Protein AF-A0A0X8CGT1-F1 (afdb_monomer)

Structure (mmCIF, N/CA/C/O backbone):
data_AF-A0A0X8CGT1-F1
#
_entry.id   AF-A0A0X8CGT1-F1
#
loop_
_atom_site.group_PDB
_atom_site.id
_atom_site.type_symbol
_atom_site.label_atom_id
_atom_site.label_alt_id
_atom_site.label_comp_id
_atom_site.label_asym_id
_atom_site.label_entity_id
_atom_site.label_seq_id
_atom_site.pdbx_PDB_ins_code
_atom_site.Cartn_x
_atom_site.Cartn_y
_atom_site.Cartn_z
_atom_site.occupancy
_atom_site.B_iso_or_equiv
_atom_site.auth_seq_id
_atom_site.auth_comp_id
_atom_site.auth_asym_id
_atom_site.auth_atom_id
_atom_site.pdbx_PDB_model_num
ATOM 1 N N . MET A 1 1 ? 11.635 5.464 -16.096 1.00 77.94 1 MET A N 1
ATOM 2 C CA . MET A 1 1 ? 12.230 4.548 -15.091 1.00 77.94 1 MET A CA 1
ATOM 3 C C . MET A 1 1 ? 12.437 5.201 -13.724 1.00 77.94 1 MET A C 1
ATOM 5 O O . MET A 1 1 ? 11.825 4.743 -12.770 1.00 77.94 1 MET A O 1
ATOM 9 N N . LYS A 1 2 ? 13.227 6.285 -13.608 1.00 82.81 2 LYS A N 1
ATOM 10 C CA . LYS A 1 2 ? 13.378 7.033 -12.337 1.00 82.81 2 LYS A CA 1
ATOM 11 C C . LYS A 1 2 ? 12.032 7.452 -11.731 1.00 82.81 2 LYS A C 1
ATOM 13 O O . LYS A 1 2 ? 11.850 7.340 -10.529 1.00 82.81 2 LYS A O 1
ATOM 18 N N . GLU A 1 3 ? 11.081 7.845 -12.576 1.00 90.81 3 GLU A N 1
ATOM 19 C CA . GLU A 1 3 ? 9.715 8.167 -12.152 1.00 90.81 3 GLU A CA 1
ATOM 20 C C . GLU A 1 3 ? 8.968 6.952 -11.583 1.00 90.81 3 GLU A C 1
ATOM 22 O O . GLU A 1 3 ? 8.399 7.061 -10.505 1.00 90.81 3 GLU A O 1
ATOM 27 N N . MET A 1 4 ? 9.032 5.781 -12.232 1.00 90.75 4 MET A N 1
ATOM 28 C CA . MET A 1 4 ? 8.394 4.550 -11.733 1.00 90.75 4 MET A CA 1
ATOM 29 C C . MET A 1 4 ? 9.006 4.075 -10.411 1.00 90.75 4 MET A C 1
ATOM 31 O O . MET A 1 4 ? 8.272 3.671 -9.516 1.00 90.75 4 MET A O 1
ATOM 35 N N . LEU A 1 5 ? 10.331 4.175 -10.260 1.00 92.56 5 LEU A N 1
ATOM 36 C CA . LEU A 1 5 ? 11.002 3.908 -8.984 1.00 92.56 5 LEU A CA 1
ATOM 37 C C . LEU A 1 5 ? 10.562 4.902 -7.903 1.00 92.56 5 LEU A C 1
ATOM 39 O O . LEU A 1 5 ? 10.243 4.490 -6.795 1.00 92.56 5 LEU A O 1
ATOM 43 N N . ALA A 1 6 ? 10.478 6.195 -8.225 1.00 95.19 6 ALA A N 1
ATOM 44 C CA . ALA A 1 6 ? 9.985 7.205 -7.289 1.00 95.19 6 ALA A CA 1
ATOM 45 C C . ALA A 1 6 ? 8.519 6.960 -6.891 1.00 95.19 6 ALA A C 1
ATOM 47 O O . ALA A 1 6 ? 8.151 7.158 -5.736 1.00 95.19 6 ALA A O 1
ATOM 48 N N . HIS A 1 7 ? 7.686 6.493 -7.824 1.00 94.81 7 HIS A N 1
ATOM 49 C CA . HIS A 1 7 ? 6.299 6.121 -7.540 1.00 94.81 7 HIS A CA 1
ATOM 50 C C . HIS A 1 7 ? 6.218 4.878 -6.649 1.00 94.81 7 HIS A C 1
ATOM 52 O O . HIS A 1 7 ? 5.399 4.844 -5.733 1.00 94.81 7 HIS A O 1
ATOM 58 N N . LEU A 1 8 ? 7.083 3.884 -6.869 1.00 96.62 8 LEU A N 1
ATOM 59 C CA . LEU A 1 8 ? 7.173 2.701 -6.016 1.00 96.62 8 LEU A CA 1
ATOM 60 C C . LEU A 1 8 ? 7.596 3.067 -4.584 1.00 96.62 8 LEU A C 1
ATOM 62 O O . LEU A 1 8 ? 6.983 2.598 -3.628 1.00 96.62 8 LEU A O 1
ATOM 66 N N . GLU A 1 9 ? 8.582 3.950 -4.426 1.00 97.00 9 GLU A N 1
ATOM 67 C CA . GLU A 1 9 ? 8.989 4.457 -3.109 1.00 97.00 9 GLU A CA 1
ATOM 68 C C . GLU A 1 9 ? 7.868 5.245 -2.420 1.00 97.00 9 GLU A C 1
ATOM 70 O O . GLU A 1 9 ? 7.585 5.024 -1.242 1.00 97.00 9 GLU A O 1
ATOM 75 N N . LEU A 1 10 ? 7.159 6.105 -3.157 1.00 96.94 10 LEU A N 1
ATOM 76 C CA . LEU A 1 10 ? 6.000 6.819 -2.621 1.00 96.94 10 LEU A CA 1
ATOM 77 C C . LEU A 1 10 ? 4.914 5.850 -2.131 1.00 96.94 10 LEU A C 1
ATOM 79 O O . LEU A 1 10 ? 4.387 6.029 -1.032 1.00 96.94 10 LEU A O 1
ATOM 83 N N . LEU A 1 11 ? 4.597 4.811 -2.910 1.00 97.38 11 LEU A N 1
ATOM 84 C CA . LEU A 1 11 ? 3.618 3.794 -2.520 1.00 97.38 11 LEU A CA 1
ATOM 85 C C . LEU A 1 11 ? 4.043 3.052 -1.253 1.00 97.38 11 LEU A C 1
ATOM 87 O O . LEU A 1 11 ? 3.212 2.840 -0.374 1.00 97.38 11 LEU A O 1
ATOM 91 N N . ARG A 1 12 ? 5.330 2.713 -1.112 1.00 98.00 12 ARG A N 1
ATOM 92 C CA . ARG A 1 12 ? 5.864 2.069 0.100 1.00 98.00 12 ARG A CA 1
ATOM 93 C C . ARG A 1 12 ? 5.675 2.946 1.337 1.00 98.00 12 ARG A C 1
ATOM 95 O O . ARG A 1 12 ? 5.204 2.457 2.362 1.00 98.00 12 ARG A O 1
ATOM 102 N N . VAL A 1 13 ? 5.949 4.248 1.229 1.00 98.12 13 VAL A N 1
ATOM 103 C CA . VAL A 1 13 ? 5.703 5.212 2.317 1.00 98.12 13 VAL A CA 1
ATOM 104 C C . VAL A 1 13 ? 4.210 5.310 2.647 1.00 98.12 13 VAL A C 1
ATOM 106 O O . VAL A 1 13 ? 3.827 5.270 3.816 1.00 98.12 13 VAL A O 1
ATOM 109 N N . GLN A 1 14 ? 3.345 5.394 1.633 1.00 97.69 14 GLN A N 1
ATOM 110 C CA . GLN A 1 14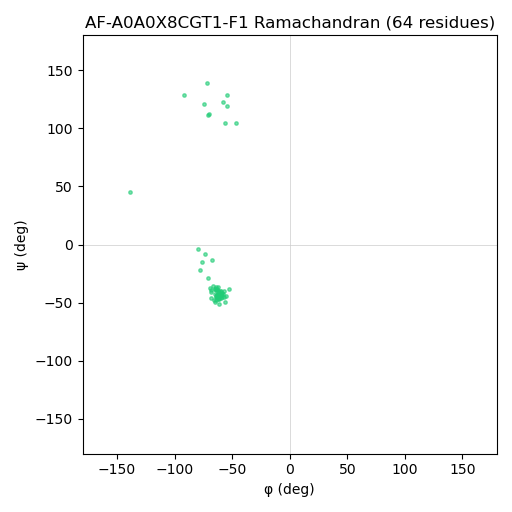 ? 1.892 5.463 1.826 1.00 97.69 14 GLN A CA 1
ATOM 111 C C . GLN A 1 14 ? 1.319 4.190 2.463 1.00 97.69 14 GLN A C 1
ATOM 113 O O . GLN A 1 14 ? 0.394 4.273 3.274 1.00 97.69 14 GLN A O 1
ATOM 118 N N . MET A 1 15 ? 1.859 3.019 2.117 1.00 98.31 15 MET A N 1
ATOM 119 C CA . MET A 1 15 ? 1.499 1.744 2.736 1.00 98.31 15 MET A CA 1
ATOM 120 C C . MET A 1 15 ? 1.900 1.714 4.210 1.00 98.31 15 MET A C 1
ATOM 122 O O . MET A 1 15 ? 1.043 1.451 5.050 1.00 98.31 15 MET A O 1
ATOM 126 N N . ALA A 1 16 ? 3.142 2.075 4.539 1.00 98.44 16 ALA A N 1
ATOM 127 C CA . ALA A 1 16 ? 3.600 2.136 5.928 1.00 98.44 16 ALA A CA 1
ATOM 128 C C . ALA A 1 16 ? 2.731 3.081 6.782 1.00 98.44 16 ALA A C 1
ATOM 130 O O . ALA A 1 16 ? 2.363 2.758 7.913 1.00 98.44 16 ALA A O 1
ATOM 131 N N . GLU A 1 17 ? 2.328 4.228 6.227 1.00 97.94 17 GLU A N 1
ATOM 132 C CA . GLU A 1 17 ? 1.425 5.150 6.919 1.00 97.94 17 GLU A CA 1
ATOM 133 C C . GLU A 1 17 ? 0.012 4.567 7.085 1.00 97.94 17 GLU A C 1
ATOM 135 O O . GLU A 1 17 ? -0.582 4.683 8.157 1.00 97.94 17 GLU A O 1
ATOM 140 N N . CYS A 1 18 ? -0.527 3.882 6.071 1.00 98.00 18 CYS A N 1
ATOM 141 C CA . CYS A 1 18 ? -1.820 3.204 6.192 1.00 98.00 18 CYS A CA 1
ATOM 142 C C . CYS A 1 18 ? -1.792 2.085 7.245 1.00 98.00 18 CYS A C 1
ATOM 144 O O . CYS A 1 18 ? -2.753 1.956 8.001 1.00 98.00 18 CYS A O 1
ATOM 146 N N . GLU A 1 19 ? -0.706 1.313 7.338 1.00 98.25 19 GLU A N 1
ATOM 147 C CA . GLU A 1 19 ? -0.508 0.299 8.384 1.00 98.25 19 GLU A CA 1
ATOM 148 C C . GLU A 1 19 ? -0.489 0.937 9.774 1.00 98.25 19 GLU A C 1
ATOM 150 O O . GLU A 1 19 ? -1.217 0.506 10.673 1.00 98.25 19 GLU A O 1
ATOM 155 N N . ARG A 1 20 ? 0.268 2.027 9.943 1.00 98.44 20 AR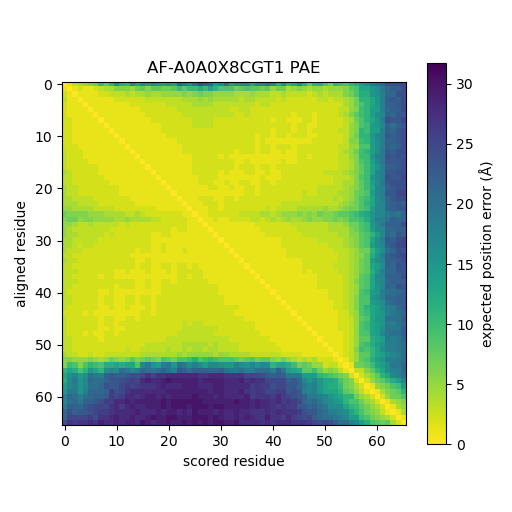G A N 1
ATOM 156 C CA . ARG A 1 20 ? 0.325 2.779 11.202 1.00 98.44 20 ARG A CA 1
ATOM 157 C C . ARG A 1 20 ? -1.052 3.315 11.604 1.00 98.44 20 ARG A C 1
ATOM 159 O O . ARG A 1 20 ? -1.463 3.180 12.758 1.00 98.44 20 ARG A O 1
ATOM 166 N N . LEU A 1 21 ? -1.789 3.902 10.661 1.00 97.69 21 LEU A N 1
ATOM 167 C CA . LEU A 1 21 ? -3.137 4.425 10.895 1.00 97.69 21 LEU A CA 1
ATOM 168 C C . LEU A 1 21 ? -4.148 3.312 11.192 1.00 97.69 21 LEU A C 1
ATOM 170 O O . LEU A 1 21 ? -5.032 3.504 12.029 1.00 97.69 21 LEU A O 1
ATOM 174 N N . GLN A 1 22 ? -4.011 2.148 10.555 1.00 97.81 22 GLN A N 1
ATOM 175 C CA . GLN A 1 22 ? -4.820 0.968 10.847 1.00 97.81 22 GLN A CA 1
ATOM 176 C C . GLN A 1 22 ? -4.597 0.484 12.281 1.00 97.81 22 GLN A C 1
ATOM 178 O O . GLN A 1 22 ? -5.567 0.241 12.998 1.00 97.81 22 GLN A O 1
ATOM 183 N N . GLN A 1 23 ? -3.340 0.380 12.715 1.00 97.50 23 GLN A N 1
ATOM 184 C CA . GLN A 1 23 ? -2.983 -0.042 14.071 1.00 97.50 23 GLN A CA 1
ATOM 185 C C . GLN A 1 23 ? -3.466 0.961 15.128 1.00 97.50 23 GLN A C 1
ATOM 187 O O . GLN A 1 23 ? -3.955 0.564 16.184 1.00 97.50 23 GLN A O 1
ATOM 192 N N . ALA A 1 24 ? -3.394 2.262 14.831 1.00 97.88 24 ALA A N 1
ATOM 193 C CA . ALA A 1 24 ? -3.863 3.322 15.723 1.00 97.88 24 ALA A CA 1
ATOM 194 C C . ALA A 1 24 ? -5.400 3.484 15.747 1.00 97.88 24 ALA A C 1
ATOM 196 O O . ALA A 1 24 ? -5.949 4.158 16.627 1.00 97.88 24 ALA A O 1
ATOM 197 N N . ALA A 1 25 ? -6.122 2.910 14.780 1.00 97.75 25 ALA A N 1
ATOM 198 C CA . ALA A 1 25 ? -7.560 3.099 14.653 1.00 97.75 25 ALA A CA 1
ATOM 199 C C . ALA A 1 25 ? -8.350 2.309 15.708 1.00 97.75 25 ALA A C 1
ATOM 201 O O . ALA A 1 25 ? -8.360 1.081 15.733 1.00 97.75 25 ALA A O 1
ATOM 202 N N . ARG A 1 26 ? -9.131 3.033 16.520 1.00 96.94 26 ARG A N 1
ATOM 203 C CA . ARG A 1 26 ? -10.073 2.444 17.494 1.00 96.94 26 ARG A CA 1
ATOM 204 C C . ARG A 1 26 ? -11.372 1.924 16.868 1.00 96.94 26 ARG A C 1
ATOM 206 O O . ARG A 1 26 ? -12.066 1.111 17.463 1.00 96.94 26 ARG A O 1
ATOM 213 N N . SER A 1 27 ? -11.729 2.417 15.683 1.00 98.19 27 SER A N 1
ATOM 214 C CA . SER A 1 27 ? -12.958 2.040 14.978 1.00 98.19 27 SER A CA 1
ATOM 215 C C . SER A 1 27 ? -12.697 0.868 14.037 1.00 98.19 27 SER A C 1
ATOM 217 O O . SER A 1 27 ? -11.808 0.958 13.189 1.00 98.19 27 SER A O 1
ATOM 219 N N . GLN A 1 28 ? -13.515 -0.188 14.128 1.00 97.50 28 GLN A N 1
ATOM 220 C CA . GLN A 1 28 ? -13.442 -1.330 13.210 1.00 97.50 28 GLN A CA 1
ATOM 221 C C . GLN A 1 28 ? -13.600 -0.893 11.751 1.00 97.50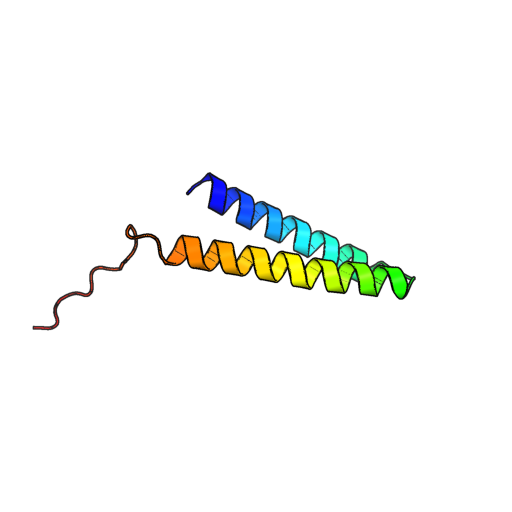 28 GLN A C 1
ATOM 223 O O . GLN A 1 28 ? -12.776 -1.248 10.918 1.00 97.50 28 GLN A O 1
ATOM 228 N N . LEU A 1 29 ? -14.571 -0.020 11.471 1.00 98.00 29 LEU A N 1
ATOM 229 C CA . LEU A 1 29 ? -14.797 0.518 10.131 1.00 98.00 29 LEU A CA 1
ATOM 230 C C . LEU A 1 29 ? -13.536 1.181 9.556 1.00 98.00 29 LEU A C 1
ATOM 232 O O . LEU A 1 29 ? -13.190 0.951 8.400 1.00 98.00 29 LEU A O 1
ATOM 236 N N . LYS A 1 30 ? -12.823 1.982 10.361 1.00 97.31 30 LYS A N 1
ATOM 237 C CA . LYS A 1 30 ? -11.561 2.604 9.929 1.00 97.31 30 LYS A CA 1
ATOM 238 C C . LYS A 1 30 ? -10.480 1.555 9.661 1.00 97.31 30 LYS A C 1
ATOM 240 O O . LYS A 1 30 ? -9.798 1.656 8.645 1.00 97.31 30 LYS A O 1
ATOM 245 N N . ARG A 1 31 ? -10.350 0.539 10.526 1.00 98.38 31 ARG A N 1
ATOM 246 C CA . ARG A 1 31 ? -9.404 -0.572 10.318 1.00 98.38 31 ARG A CA 1
ATOM 247 C C . ARG A 1 31 ? -9.673 -1.311 9.011 1.00 98.38 31 ARG A C 1
ATOM 249 O O . ARG A 1 31 ? -8.729 -1.594 8.279 1.00 98.38 31 ARG A O 1
ATOM 256 N N . ASP A 1 32 ? -10.942 -1.555 8.696 1.00 98.31 32 ASP A N 1
ATOM 257 C CA . ASP A 1 32 ? -11.347 -2.248 7.471 1.00 98.31 32 ASP A CA 1
ATOM 258 C C . ASP A 1 32 ? -11.086 -1.401 6.222 1.00 98.31 32 ASP A C 1
ATOM 260 O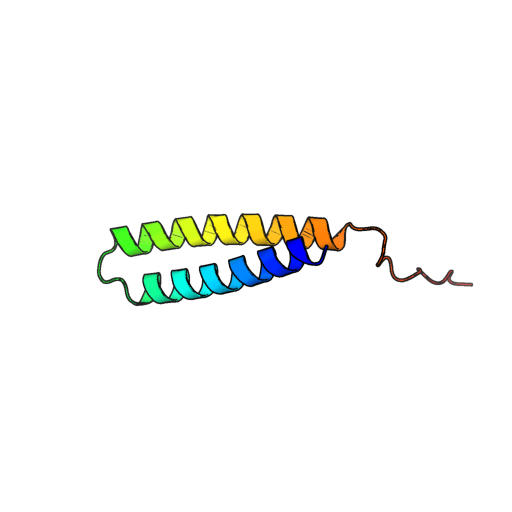 O . ASP A 1 32 ? -10.682 -1.925 5.184 1.00 98.31 32 ASP A O 1
ATOM 264 N N . VAL A 1 33 ? -11.300 -0.082 6.303 1.00 98.19 33 VAL A N 1
ATOM 265 C CA . VAL A 1 33 ? -10.962 0.845 5.213 1.00 98.19 33 VAL A CA 1
ATOM 266 C C . VAL A 1 33 ? -9.461 0.807 4.935 1.00 98.19 33 VAL A C 1
ATOM 268 O O . VAL A 1 33 ? -9.082 0.574 3.789 1.00 98.19 33 VAL A O 1
ATOM 271 N N . TYR A 1 34 ? -8.612 0.960 5.958 1.00 98.31 34 TYR A N 1
ATOM 272 C CA . TYR A 1 34 ? -7.161 0.896 5.766 1.00 98.31 34 TYR A CA 1
ATOM 273 C C . TYR A 1 34 ? -6.699 -0.478 5.269 1.00 98.31 34 TYR A C 1
ATOM 275 O O . TYR A 1 34 ? -5.871 -0.525 4.365 1.00 98.31 34 TYR A O 1
ATOM 283 N N . ALA A 1 35 ? -7.289 -1.580 5.750 1.00 97.94 35 ALA A N 1
ATOM 284 C CA . ALA A 1 35 ? -7.000 -2.925 5.243 1.00 97.94 35 ALA A CA 1
ATOM 285 C C . ALA A 1 35 ? -7.231 -3.027 3.726 1.00 97.94 35 ALA A C 1
ATOM 287 O O . ALA A 1 35 ? -6.355 -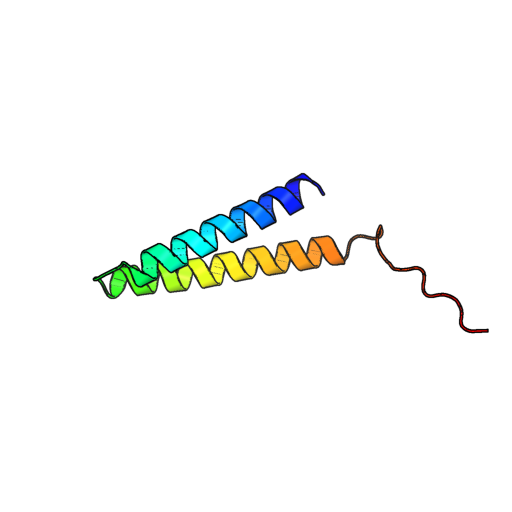3.469 2.984 1.00 97.94 35 ALA A O 1
ATOM 288 N N . ARG A 1 36 ? -8.395 -2.566 3.244 1.00 98.25 36 ARG A N 1
ATOM 289 C CA . ARG A 1 36 ? -8.716 -2.580 1.807 1.00 98.25 36 ARG A CA 1
ATOM 290 C C . ARG A 1 36 ? -7.797 -1.663 1.003 1.00 98.25 36 ARG A C 1
ATOM 292 O O . ARG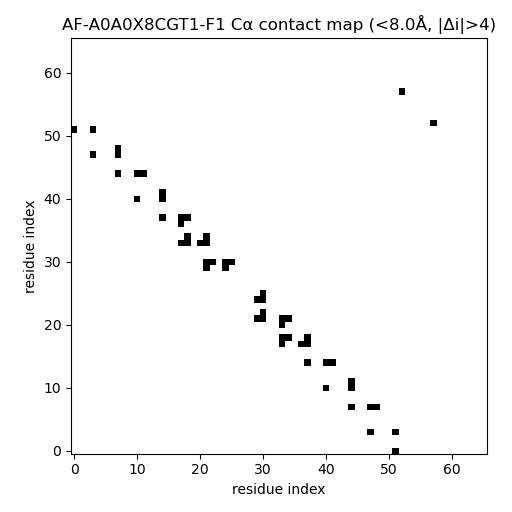 A 1 36 ? -7.417 -2.017 -0.112 1.00 98.25 36 ARG A O 1
ATOM 299 N N . THR A 1 37 ? -7.447 -0.497 1.543 1.00 97.88 37 THR A N 1
ATOM 300 C CA . THR A 1 37 ? -6.504 0.428 0.900 1.00 97.88 37 THR A CA 1
ATOM 301 C C . THR A 1 37 ? -5.119 -0.203 0.767 1.00 97.88 37 THR A C 1
ATOM 303 O O . THR A 1 37 ? -4.548 -0.171 -0.320 1.00 97.88 37 THR A O 1
ATOM 306 N N . LEU A 1 38 ? -4.622 -0.866 1.815 1.00 98.44 38 LEU A N 1
ATOM 307 C CA . LEU A 1 38 ? -3.346 -1.587 1.795 1.00 98.44 38 LEU A CA 1
ATOM 308 C C . LEU A 1 38 ? -3.317 -2.689 0.739 1.00 98.44 38 LEU A C 1
ATOM 310 O O . LEU A 1 38 ? -2.336 -2.801 0.003 1.00 98.44 38 LEU A O 1
ATOM 314 N N . THR A 1 39 ? -4.399 -3.462 0.603 1.00 98.31 39 THR A N 1
ATOM 315 C CA . THR A 1 39 ? -4.514 -4.465 -0.466 1.00 98.31 39 THR A CA 1
ATOM 316 C C . THR A 1 39 ? -4.372 -3.830 -1.851 1.00 98.31 39 THR A C 1
ATOM 318 O O . THR A 1 39 ? -3.662 -4.365 -2.701 1.00 98.31 39 THR A O 1
ATOM 321 N N . ARG A 1 40 ? -5.002 -2.671 -2.082 1.00 98.06 40 ARG A N 1
ATOM 322 C CA . ARG A 1 40 ? -4.934 -1.964 -3.372 1.00 98.06 40 ARG A CA 1
ATOM 323 C C . ARG A 1 40 ? -3.540 -1.405 -3.647 1.00 98.06 40 ARG A C 1
ATOM 325 O O . ARG A 1 40 ? -3.023 -1.614 -4.738 1.00 98.06 40 ARG A O 1
ATOM 332 N N . TYR A 1 41 ? -2.913 -0.748 -2.673 1.00 98.06 41 TYR A N 1
ATOM 333 C CA . TYR A 1 41 ? -1.544 -0.247 -2.829 1.00 98.06 41 TYR A CA 1
ATOM 334 C C . TYR A 1 41 ? -0.541 -1.374 -3.063 1.00 98.06 41 TYR A C 1
ATOM 336 O O . TYR A 1 41 ? 0.296 -1.257 -3.952 1.00 98.06 41 TYR A O 1
ATOM 344 N N . SER A 1 42 ? -0.687 -2.499 -2.357 1.00 97.38 42 SER A N 1
ATOM 345 C CA . SER A 1 42 ? 0.153 -3.683 -2.572 1.00 97.38 42 SER A CA 1
ATOM 346 C C . SER A 1 42 ? 0.024 -4.228 -3.995 1.00 97.38 42 SER A C 1
ATOM 348 O O . SER A 1 42 ? 1.019 -4.631 -4.590 1.00 97.38 42 SER A O 1
ATOM 350 N N . ALA A 1 43 ? -1.190 -4.238 -4.556 1.00 98.06 43 ALA A N 1
ATOM 351 C CA . ALA A 1 43 ? -1.404 -4.654 -5.939 1.00 98.06 43 ALA A CA 1
ATOM 352 C C . ALA A 1 43 ? -0.692 -3.708 -6.920 1.00 98.06 43 ALA A C 1
ATOM 354 O O . ALA A 1 43 ? 0.063 -4.173 -7.765 1.00 98.06 43 ALA A O 1
ATOM 355 N N . ILE A 1 44 ? -0.848 -2.390 -6.757 1.00 96.62 44 ILE A N 1
ATOM 356 C CA . ILE A 1 44 ? -0.193 -1.393 -7.621 1.00 96.62 44 ILE A CA 1
ATOM 357 C C . ILE A 1 44 ? 1.337 -1.491 -7.521 1.00 96.62 44 ILE A C 1
ATOM 359 O O . ILE A 1 44 ? 2.023 -1.453 -8.540 1.00 96.62 44 ILE A O 1
ATOM 363 N N . ALA A 1 45 ? 1.879 -1.644 -6.310 1.00 97.00 45 ALA A N 1
ATOM 364 C CA . ALA A 1 45 ? 3.316 -1.795 -6.098 1.00 97.00 45 ALA A CA 1
ATOM 365 C C . ALA A 1 45 ? 3.868 -3.029 -6.826 1.00 97.00 45 ALA A C 1
ATOM 367 O O . ALA A 1 45 ? 4.886 -2.924 -7.505 1.00 97.00 45 ALA A O 1
ATOM 368 N N . ARG A 1 46 ? 3.161 -4.167 -6.766 1.00 96.62 46 ARG A N 1
ATOM 369 C CA . ARG A 1 46 ? 3.543 -5.394 -7.483 1.00 96.62 46 ARG A CA 1
ATOM 370 C C . ARG A 1 46 ? 3.528 -5.218 -8.998 1.00 96.62 46 ARG A C 1
ATOM 372 O O . ARG A 1 46 ? 4.459 -5.669 -9.656 1.00 96.62 46 ARG A O 1
ATOM 379 N N . GLU A 1 47 ? 2.510 -4.558 -9.545 1.00 95.56 47 GLU A N 1
ATOM 380 C CA . GLU A 1 47 ? 2.447 -4.255 -10.982 1.00 95.56 47 GLU A CA 1
ATOM 381 C C . GLU A 1 47 ? 3.634 -3.381 -11.416 1.00 95.56 47 GLU A C 1
ATOM 383 O O . GLU A 1 47 ? 4.289 -3.661 -12.419 1.00 95.56 47 GLU A O 1
ATOM 388 N N . LEU A 1 48 ? 3.974 -2.356 -10.626 1.00 94.44 48 LEU A N 1
ATOM 389 C CA . LEU A 1 48 ? 5.141 -1.512 -10.893 1.00 94.44 48 LEU A CA 1
ATOM 390 C C . LEU A 1 48 ? 6.450 -2.298 -10.800 1.00 94.44 48 LEU A C 1
ATOM 392 O O . LEU A 1 48 ? 7.296 -2.156 -11.678 1.00 94.44 48 LEU A O 1
ATOM 396 N N . GLU A 1 49 ? 6.620 -3.136 -9.779 1.00 94.62 49 GLU A N 1
ATOM 397 C CA . GLU A 1 49 ? 7.799 -3.995 -9.613 1.00 94.62 49 GLU A CA 1
ATOM 398 C C . GLU A 1 49 ? 7.975 -4.954 -10.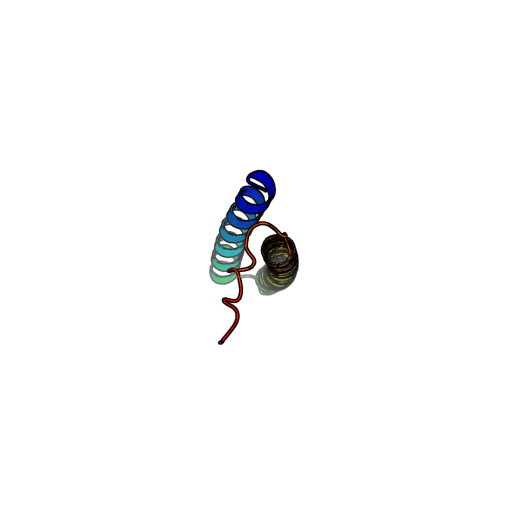796 1.00 94.62 49 GLU A C 1
ATOM 400 O O . GLU A 1 49 ? 9.083 -5.094 -11.315 1.00 94.62 49 GLU A O 1
ATOM 405 N N . GLN A 1 50 ? 6.889 -5.566 -11.272 1.00 93.00 50 GLN A N 1
ATOM 406 C CA . GLN A 1 50 ? 6.908 -6.438 -12.446 1.00 93.00 50 GLN A CA 1
ATOM 407 C C . GLN A 1 50 ? 7.252 -5.668 -13.719 1.00 93.00 50 GLN A C 1
ATOM 409 O O . GLN A 1 50 ? 8.139 -6.084 -14.463 1.00 93.00 50 GLN A O 1
ATOM 414 N N . ALA A 1 51 ? 6.609 -4.522 -13.952 1.00 91.12 51 ALA A N 1
ATOM 415 C CA . ALA A 1 51 ? 6.898 -3.685 -15.109 1.00 91.12 51 ALA A CA 1
ATOM 416 C C . ALA A 1 51 ? 8.365 -3.233 -15.118 1.00 91.12 51 ALA A C 1
ATOM 418 O O . ALA A 1 51 ? 9.012 -3.270 -16.160 1.00 91.12 51 ALA A O 1
ATOM 419 N N . ILE A 1 52 ? 8.910 -2.880 -13.951 1.00 89.44 52 ILE A N 1
ATOM 420 C CA . ILE A 1 52 ? 10.326 -2.553 -13.762 1.00 89.44 52 ILE A CA 1
ATOM 421 C C . ILE A 1 52 ? 11.224 -3.753 -14.095 1.00 89.44 52 ILE A C 1
ATOM 423 O O . ILE A 1 52 ? 12.218 -3.593 -14.801 1.00 89.44 52 ILE A O 1
ATOM 427 N N . ALA A 1 53 ? 10.880 -4.951 -13.616 1.00 87.38 53 ALA A N 1
ATOM 428 C CA . ALA A 1 53 ? 11.668 -6.166 -13.819 1.00 87.38 53 ALA A CA 1
ATOM 429 C C . ALA A 1 53 ? 11.628 -6.695 -15.265 1.00 87.38 53 ALA A C 1
ATOM 431 O O . ALA A 1 53 ? 12.581 -7.328 -15.717 1.00 87.38 53 ALA A O 1
ATOM 432 N N . CYS A 1 54 ? 10.545 -6.444 -16.003 1.00 84.19 54 CYS A N 1
ATOM 433 C CA . CYS A 1 54 ? 10.397 -6.852 -17.401 1.00 84.19 54 CYS A CA 1
ATOM 434 C C . CYS A 1 54 ? 11.123 -5.933 -18.398 1.00 84.19 54 CYS A C 1
ATOM 436 O O . CYS A 1 54 ? 11.125 -6.227 -19.597 1.00 84.19 54 CYS A O 1
ATOM 438 N N . LEU A 1 55 ? 11.746 -4.840 -17.942 1.00 70.06 55 LEU A N 1
ATOM 439 C CA . LEU A 1 55 ? 12.481 -3.934 -18.822 1.00 70.06 55 LEU A CA 1
ATOM 440 C C . LEU A 1 55 ? 13.804 -4.563 -19.316 1.00 70.06 55 LEU A C 1
ATOM 442 O O . LEU A 1 55 ? 14.521 -5.210 -18.550 1.00 70.06 55 LEU A O 1
ATOM 446 N N . PRO A 1 56 ? 14.154 -4.370 -20.602 1.00 63.38 56 PRO A N 1
ATOM 447 C CA . PRO A 1 56 ? 15.256 -5.073 -21.266 1.00 63.38 56 PRO A CA 1
ATOM 448 C C . PRO A 1 56 ? 16.671 -4.739 -20.757 1.00 63.38 56 PRO A C 1
ATOM 450 O O . PRO A 1 56 ? 17.591 -5.505 -21.040 1.00 63.38 56 PRO A O 1
ATOM 453 N N . ASP A 1 57 ? 16.857 -3.674 -19.973 1.00 59.38 57 ASP A N 1
ATOM 454 C CA . ASP A 1 57 ? 18.187 -3.195 -19.556 1.00 59.38 57 ASP A CA 1
ATOM 455 C C . ASP A 1 57 ? 18.884 -4.067 -18.493 1.00 59.38 57 ASP A C 1
ATOM 457 O O . ASP A 1 57 ? 20.065 -3.869 -18.215 1.00 59.38 57 ASP A O 1
ATOM 461 N N . PHE A 1 58 ? 18.198 -5.062 -17.917 1.00 53.00 58 PHE A N 1
ATOM 462 C CA . PHE A 1 58 ? 18.773 -5.951 -16.897 1.00 53.00 58 PHE A CA 1
ATOM 463 C C . PHE A 1 58 ? 18.380 -7.423 -17.067 1.00 53.00 58 PHE A C 1
ATOM 465 O O . PHE A 1 58 ? 18.120 -8.129 -16.094 1.00 53.00 58 PHE A O 1
ATOM 472 N N . ARG A 1 59 ? 18.440 -7.961 -18.292 1.00 57.16 59 ARG A N 1
ATOM 473 C CA . ARG A 1 59 ? 18.790 -9.387 -18.381 1.00 57.16 59 ARG A CA 1
ATOM 474 C C . ARG A 1 59 ? 20.268 -9.494 -18.001 1.00 57.16 59 ARG A C 1
ATOM 476 O O . ARG A 1 59 ? 21.088 -9.015 -18.785 1.00 57.16 59 ARG A O 1
ATOM 483 N N . PRO A 1 60 ? 20.662 -10.109 -16.864 1.00 52.00 60 PRO A N 1
ATOM 484 C CA . PRO A 1 60 ? 22.041 -10.552 -16.741 1.00 52.00 60 PRO A CA 1
ATOM 485 C C . PRO A 1 60 ? 22.288 -11.425 -17.966 1.00 52.00 60 PRO A C 1
ATOM 487 O O . PRO A 1 60 ? 21.539 -12.377 -18.201 1.00 52.00 60 PRO A O 1
ATOM 490 N N . LEU A 1 61 ? 23.251 -11.022 -18.799 1.00 55.91 61 LEU A N 1
ATOM 491 C CA . LEU A 1 61 ? 23.684 -11.784 -19.960 1.00 55.91 61 LEU A CA 1
ATOM 492 C C . LEU A 1 61 ? 23.868 -13.221 -19.475 1.00 55.91 61 LEU A C 1
ATOM 494 O O . LEU A 1 61 ? 24.809 -13.506 -18.733 1.00 55.91 61 LEU A O 1
ATOM 498 N N . ARG A 1 62 ? 22.930 -14.115 -19.820 1.00 55.50 62 ARG A N 1
ATOM 499 C CA . ARG A 1 62 ? 23.124 -15.550 -19.641 1.00 55.50 62 ARG A CA 1
ATOM 500 C C . ARG A 1 62 ? 24.408 -15.839 -20.401 1.00 55.50 62 ARG A C 1
ATOM 502 O O . ARG A 1 62 ? 24.407 -15.800 -21.630 1.00 55.50 62 ARG A O 1
ATOM 509 N N . ARG A 1 63 ? 25.512 -16.042 -19.677 1.00 55.72 63 ARG A N 1
ATOM 510 C CA . ARG A 1 63 ? 26.745 -16.543 -20.276 1.00 55.72 63 ARG A CA 1
ATOM 511 C C . ARG A 1 63 ? 26.374 -17.843 -20.995 1.00 55.72 63 ARG A C 1
ATOM 513 O O . ARG A 1 63 ? 25.722 -18.682 -20.364 1.00 55.72 63 ARG A O 1
ATOM 520 N N . PRO A 1 64 ? 26.737 -18.014 -22.274 1.00 50.78 64 PRO A N 1
ATOM 521 C CA . PRO A 1 64 ? 26.650 -19.319 -22.904 1.00 50.78 64 PRO A CA 1
ATOM 522 C C . PRO A 1 64 ? 27.505 -20.273 -22.069 1.00 50.78 64 PRO A C 1
ATOM 524 O O . PRO A 1 64 ? 28.676 -19.988 -21.818 1.00 50.78 6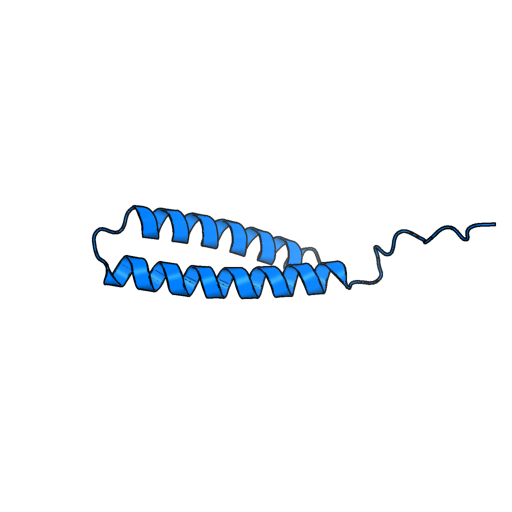4 PRO A O 1
ATOM 527 N N . GLN A 1 65 ? 26.898 -21.346 -21.569 1.00 51.06 65 GLN A N 1
ATOM 528 C CA . GLN A 1 65 ? 27.660 -22.472 -21.045 1.00 51.06 65 GLN A CA 1
ATOM 529 C C . GLN A 1 65 ? 28.283 -23.150 -22.270 1.00 51.06 65 GLN A C 1
ATOM 531 O O . GLN A 1 65 ? 27.547 -23.628 -23.135 1.00 51.06 65 GLN A O 1
ATOM 536 N N . LEU A 1 66 ? 29.609 -23.055 -22.379 1.00 56.91 66 LEU A N 1
ATOM 537 C CA . LEU A 1 66 ? 30.430 -23.919 -23.227 1.00 56.91 66 LEU A CA 1
ATOM 538 C C . LEU A 1 66 ? 30.678 -25.231 -22.485 1.00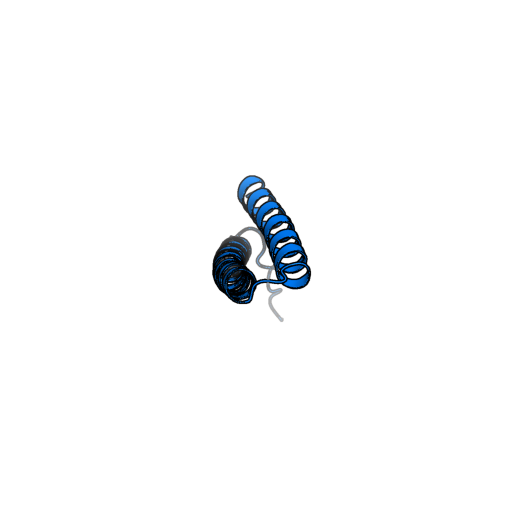 56.91 66 LEU A C 1
ATOM 540 O O . LEU A 1 66 ? 30.891 -25.151 -21.251 1.00 56.91 66 LEU A O 1
#

Solvent-accessible surface area (backbone atoms only — not comparable to full-atom values): 3861 Å² total; per-residue (Å²): 105,74,63,58,53,51,50,46,52,52,50,51,53,53,42,54,49,37,51,53,52,29,73,69,42,87,45,67,69,55,28,53,51,33,52,55,49,44,55,51,52,53,50,54,44,49,53,50,53,49,59,61,67,70,42,81,92,68,64,76,77,77,72,80,85,127

Sequence (66 aa):
MKEMLAHLELLRVQMAECERLQQAARSQLKRDVYARTLTRYSAIARELEQAIACLPDFRPLRRPQL

pLDDT: mean 88.62, std 15.69, range [50.78, 98.44]

Mean predicted aligned error: 7.3 Å

Foldseek 3Di:
DVVLVVVLVVLVVVLVVLVVQLVVDPDPVSVVVSVVVNVVSVVVSVVSVVVVVPDPPDPPPPPPDD

Nearest PDB structures (foldseek):
  7s5c-assembly1_G  TM=9.972E-01  e=2.192E+00  Myxococcus xanthus
  7s5c-assembly1_I  TM=9.819E-01  e=2.047E+00  Myxococcus xanthus
  4ilo-assembly1_A  TM=9.889E-01  e=3.789E+00  Chlamydia trachomatis L2/434/Bu
  8ibh-assembly1_A-2  TM=9.673E-01  e=9.876E+00  Homo sapiens
  2oh3-assembly1_A-2  TM=8.683E-01  e=8.043E+00  Paramagnetospirillum magnetotacticum MS-1

Secondary structure (DSSP, 8-state):
-HHHHHHHHHHHHHHHHHHHHHHH--SHHHHHHHHHHHHHHHHHHHHHHHHHHTSGGG--------

Radius of gyration: 17.32 Å; Cα contacts (8 Å, |Δi|>4): 28; chains: 1; bounding box: 45×32×41 Å